Protein AF-A0A918GUF5-F1 (afdb_monomer)

Sequence (60 aa):
MTVPESGVSEGLSLGAPVSLPGLAARPWESVFNGQQRHGIAYRAAAVTPATFPAAMGATA

Secondary structure (DSSP, 8-state):
-B--GGGBPTT--TT--EE-TT-EEEEEEEEETTEEEEEEEEE-S-BEE--PPP------

Organism: Streptomyces griseoviridis (NCBI:txid45398)

Solvent-accessible surface area (backbone atoms only — not comparable to full-atom values): 3875 Å² total; per-residue (Å²): 116,50,61,54,74,92,27,56,52,82,89,73,53,91,92,57,55,67,40,54,51,71,63,43,79,41,81,49,77,49,74,58,93,92,37,86,44,71,51,74,49,38,37,28,56,29,43,38,83,39,81,70,77,76,76,74,72,85,80,123

pLDDT: mean 89.23, std 13.81, range [49.22, 98.12]

Structure (mmCIF, N/CA/C/O backbone):
data_AF-A0A918GUF5-F1
#
_entry.id   AF-A0A918GUF5-F1
#
loop_
_atom_site.group_PDB
_atom_site.id
_atom_site.type_symbol
_atom_site.label_atom_id
_atom_site.label_alt_id
_atom_site.label_comp_id
_atom_site.label_asym_id
_atom_site.label_entity_id
_atom_site.label_seq_id
_atom_site.pdbx_PDB_ins_code
_atom_site.Cartn_x
_atom_site.Cartn_y
_atom_site.Cartn_z
_atom_site.occupancy
_atom_site.B_iso_or_equiv
_atom_site.auth_seq_id
_atom_site.auth_comp_id
_atom_site.auth_asym_id
_atom_site.auth_atom_id
_atom_site.pdbx_PDB_model_num
ATOM 1 N N . MET A 1 1 ? 0.778 0.694 4.164 1.00 90.44 1 MET A N 1
ATOM 2 C CA . MET A 1 1 ? 0.742 0.068 2.827 1.00 90.44 1 MET A CA 1
ATOM 3 C C . MET A 1 1 ? 1.444 -1.278 2.908 1.00 90.44 1 MET A C 1
ATOM 5 O O . MET A 1 1 ? 2.417 -1.369 3.644 1.00 90.44 1 MET A O 1
ATOM 9 N N . THR A 1 2 ? 0.954 -2.301 2.207 1.00 97.06 2 THR A N 1
ATOM 10 C CA . THR A 1 2 ? 1.534 -3.657 2.210 1.00 97.06 2 THR A CA 1
ATOM 11 C C . THR A 1 2 ? 1.556 -4.232 0.797 1.00 97.06 2 THR A C 1
ATOM 13 O O . THR A 1 2 ? 0.588 -4.063 0.056 1.00 97.06 2 THR A O 1
ATOM 16 N N . VAL A 1 3 ? 2.638 -4.927 0.451 1.00 96.81 3 VAL A N 1
ATOM 17 C CA . VAL A 1 3 ? 2.847 -5.613 -0.833 1.00 96.81 3 VAL A CA 1
ATOM 18 C C . VAL A 1 3 ? 3.572 -6.932 -0.533 1.00 96.81 3 VAL A C 1
ATOM 20 O O . VAL A 1 3 ? 4.409 -6.936 0.373 1.00 96.81 3 VAL A O 1
ATOM 23 N N . PRO A 1 4 ? 3.251 -8.053 -1.203 1.00 97.25 4 PRO A N 1
ATOM 24 C CA . PRO A 1 4 ? 4.066 -9.262 -1.100 1.00 97.25 4 PRO A CA 1
ATOM 25 C C . PRO A 1 4 ? 5.487 -8.998 -1.612 1.00 97.25 4 PRO A C 1
ATOM 27 O O . PRO A 1 4 ? 5.658 -8.289 -2.599 1.00 97.25 4 PRO A O 1
ATOM 30 N N . GLU A 1 5 ? 6.496 -9.604 -0.984 1.00 96.31 5 GLU A N 1
ATOM 31 C CA . GLU A 1 5 ? 7.905 -9.427 -1.376 1.00 96.31 5 GLU A CA 1
ATOM 32 C C . GLU A 1 5 ? 8.141 -9.774 -2.854 1.00 96.31 5 GLU A C 1
ATOM 34 O O . GLU A 1 5 ? 8.724 -8.986 -3.588 1.00 96.31 5 GLU A O 1
ATOM 39 N N . SER A 1 6 ? 7.561 -10.884 -3.329 1.00 96.38 6 SER A N 1
ATOM 40 C CA . SER A 1 6 ? 7.612 -11.300 -4.741 1.00 96.38 6 SER A CA 1
ATOM 41 C C . SER A 1 6 ? 6.997 -10.288 -5.724 1.00 96.38 6 SER A C 1
ATOM 43 O O . SER A 1 6 ? 7.197 -10.423 -6.928 1.00 96.38 6 SER A O 1
ATOM 45 N N . GLY A 1 7 ? 6.209 -9.321 -5.246 1.00 94.81 7 GLY A N 1
ATOM 46 C CA . GLY A 1 7 ? 5.616 -8.260 -6.060 1.00 94.81 7 GLY A CA 1
ATOM 47 C C . GLY A 1 7 ? 6.470 -6.990 -6.138 1.00 94.81 7 GLY A C 1
ATOM 48 O O . GLY A 1 7 ? 6.038 -6.010 -6.746 1.00 94.81 7 GLY A O 1
ATOM 49 N N . VAL A 1 8 ? 7.644 -6.953 -5.505 1.00 96.12 8 VAL A N 1
ATOM 50 C CA . VAL A 1 8 ? 8.532 -5.784 -5.515 1.00 96.12 8 VAL A CA 1
ATOM 51 C C . VAL A 1 8 ? 9.519 -5.908 -6.673 1.00 96.12 8 VAL A C 1
ATOM 53 O O . VAL A 1 8 ? 10.321 -6.835 -6.715 1.00 96.12 8 VAL A O 1
ATOM 56 N N . SER A 1 9 ? 9.460 -4.968 -7.618 1.00 93.88 9 SER A N 1
ATOM 57 C CA . SER A 1 9 ? 10.388 -4.949 -8.755 1.00 93.88 9 SER A CA 1
ATOM 58 C C . SER A 1 9 ? 11.800 -4.542 -8.335 1.00 93.88 9 SER A C 1
ATOM 60 O O . SER A 1 9 ? 11.984 -3.709 -7.446 1.00 93.88 9 SER A O 1
ATOM 62 N N . GLU A 1 10 ? 12.800 -5.074 -9.030 1.00 91.44 10 GLU A N 1
ATOM 63 C CA . GLU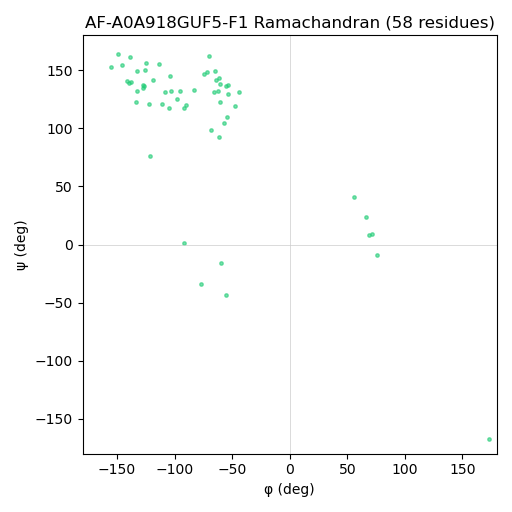 A 1 10 ? 14.197 -4.664 -8.878 1.00 91.44 10 GLU A CA 1
ATOM 64 C C . GLU A 1 10 ? 14.437 -3.248 -9.433 1.00 91.44 10 GLU A C 1
ATOM 66 O O . GLU A 1 10 ? 13.636 -2.710 -10.202 1.00 91.44 10 GLU A O 1
ATOM 71 N N . GLY A 1 11 ? 15.549 -2.618 -9.040 1.00 86.12 11 GLY A N 1
ATOM 72 C CA . GLY A 1 11 ? 15.959 -1.314 -9.581 1.00 86.12 11 GLY A CA 1
ATOM 73 C C . GLY A 1 11 ? 15.101 -0.120 -9.141 1.00 86.12 11 GLY A C 1
ATOM 74 O O . GLY A 1 11 ? 15.276 0.985 -9.656 1.00 86.12 11 GLY A O 1
ATOM 75 N N . LEU A 1 12 ? 14.189 -0.307 -8.180 1.00 91.56 12 LEU A N 1
ATOM 76 C CA . LEU A 1 12 ? 13.460 0.797 -7.560 1.00 91.56 12 LEU A CA 1
ATOM 77 C C . LEU A 1 12 ? 14.433 1.736 -6.841 1.00 91.56 12 LEU A C 1
ATOM 79 O O . LEU A 1 12 ? 15.291 1.310 -6.071 1.00 91.56 12 LEU A O 1
ATOM 83 N N . SER A 1 13 ? 14.268 3.032 -7.085 1.00 90.44 13 SER A N 1
ATOM 84 C CA . SER A 1 13 ? 15.076 4.087 -6.477 1.00 90.44 13 SER A CA 1
ATOM 85 C C . SER A 1 13 ? 14.188 5.015 -5.659 1.00 90.44 13 SER A C 1
ATOM 87 O O . SER A 1 13 ? 13.062 5.322 -6.051 1.00 90.44 13 SER A O 1
ATOM 89 N N . LEU A 1 14 ? 14.683 5.476 -4.510 1.00 92.50 14 LEU A N 1
ATOM 90 C CA . LEU A 1 14 ? 13.942 6.413 -3.667 1.00 92.50 14 LEU A CA 1
ATOM 91 C C . LEU A 1 14 ? 13.661 7.718 -4.421 1.00 92.50 14 LEU A C 1
ATOM 93 O O . LEU A 1 14 ? 14.520 8.237 -5.128 1.00 92.50 14 LEU A O 1
ATOM 97 N N . GLY A 1 15 ? 12.443 8.236 -4.266 1.00 91.00 15 GLY A N 1
ATOM 98 C CA . GLY A 1 15 ? 11.978 9.428 -4.979 1.00 91.00 15 GLY A CA 1
ATOM 99 C C . GLY A 1 15 ? 11.613 9.189 -6.448 1.00 91.00 15 GLY A C 1
ATOM 100 O O . GLY A 1 15 ? 11.026 10.079 -7.060 1.00 91.00 15 GLY A O 1
ATOM 101 N N . ALA A 1 16 ? 11.901 8.008 -7.011 1.00 90.81 16 ALA A N 1
ATOM 102 C CA . ALA A 1 16 ? 11.477 7.672 -8.360 1.00 90.81 16 ALA A CA 1
ATOM 103 C C . ALA A 1 16 ? 9.970 7.361 -8.407 1.00 90.81 16 ALA A C 1
ATOM 105 O O . ALA A 1 16 ? 9.403 6.811 -7.456 1.00 90.81 16 ALA A O 1
ATOM 106 N N . PRO A 1 17 ? 9.310 7.691 -9.521 1.00 91.94 17 PRO A N 1
ATOM 107 C CA . PRO A 1 17 ? 7.910 7.362 -9.727 1.00 91.94 17 PRO A CA 1
ATOM 108 C C . PRO A 1 17 ? 7.633 5.854 -9.785 1.00 91.94 17 PRO A C 1
ATOM 110 O O . PRO A 1 17 ? 8.395 5.085 -10.372 1.00 91.94 17 PRO A O 1
ATOM 113 N N . VAL A 1 18 ? 6.501 5.432 -9.205 1.00 93.94 18 VAL A N 1
ATOM 114 C CA . VAL A 1 18 ? 6.075 4.023 -9.152 1.00 93.94 18 VAL A CA 1
ATOM 115 C C . VAL A 1 18 ? 4.613 3.841 -9.548 1.00 93.94 18 VAL A C 1
ATOM 117 O O . VAL A 1 18 ? 3.772 4.707 -9.308 1.00 93.94 18 VAL A O 1
ATOM 120 N N . SER A 1 19 ? 4.314 2.686 -10.135 1.00 94.12 19 SER A N 1
ATOM 121 C CA . SER A 1 19 ? 2.959 2.189 -10.371 1.00 94.12 19 SER A CA 1
ATOM 122 C C . SER A 1 19 ? 2.635 1.100 -9.355 1.00 94.12 19 SER A C 1
ATOM 124 O O . SER A 1 19 ? 3.502 0.314 -8.969 1.00 94.12 19 SER A O 1
ATOM 126 N N . LEU A 1 20 ? 1.370 1.047 -8.930 1.00 96.25 20 LEU A N 1
ATOM 127 C CA . LEU A 1 20 ? 0.882 0.128 -7.898 1.00 96.25 20 LEU A CA 1
ATOM 128 C C . LEU A 1 20 ? -0.250 -0.763 -8.438 1.00 96.25 20 LEU A C 1
ATOM 130 O O . LEU A 1 20 ? -1.424 -0.519 -8.138 1.00 96.25 20 LEU A O 1
ATOM 134 N N . PRO A 1 21 ? 0.060 -1.788 -9.253 1.00 96.25 21 PRO A N 1
ATOM 135 C CA . PRO A 1 21 ? -0.944 -2.726 -9.740 1.00 96.25 21 PRO A CA 1
ATOM 136 C C . PRO A 1 2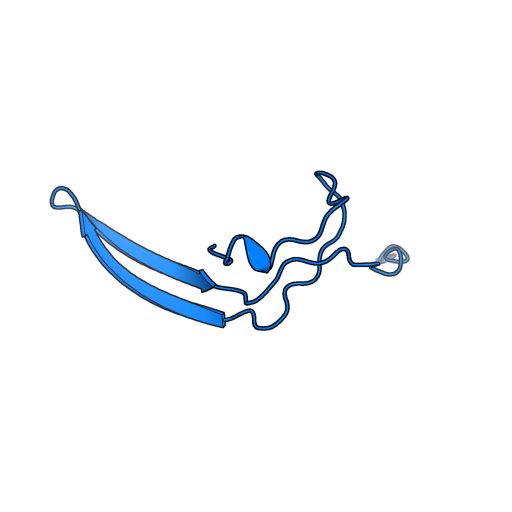1 ? -1.734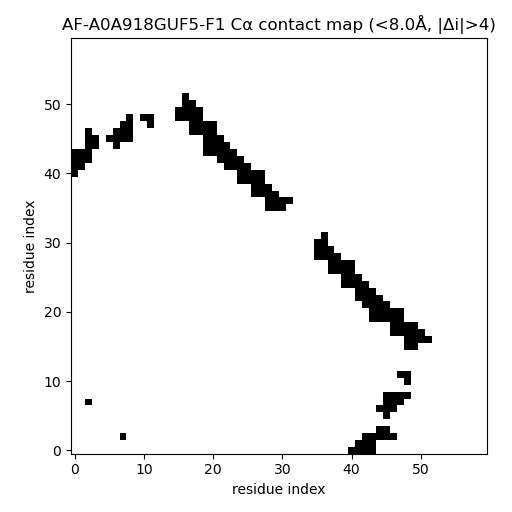 -3.379 -8.600 1.00 96.25 21 PRO A C 1
ATOM 138 O O . PRO A 1 21 ? -1.174 -3.801 -7.583 1.00 96.25 21 PRO A O 1
ATOM 141 N N . GLY A 1 22 ? -3.053 -3.477 -8.774 1.00 96.44 22 GLY A N 1
ATOM 142 C CA . GLY A 1 22 ? -3.940 -4.092 -7.784 1.00 96.44 22 GLY A CA 1
ATOM 143 C C . GLY A 1 22 ? -4.033 -3.324 -6.462 1.00 96.44 22 GLY A C 1
ATOM 144 O O . GLY A 1 22 ? -4.323 -3.935 -5.434 1.00 96.44 22 GLY A O 1
ATOM 145 N N . LEU A 1 23 ? -3.754 -2.014 -6.460 1.00 97.75 23 LEU A N 1
ATOM 146 C CA . LEU A 1 23 ? -3.922 -1.171 -5.280 1.00 97.75 23 L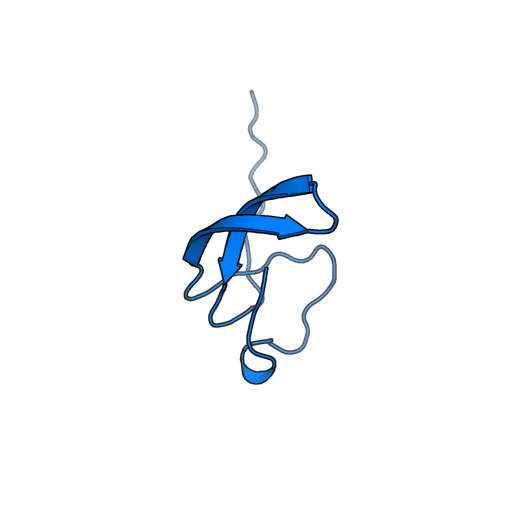EU A CA 1
ATOM 147 C C . LEU A 1 23 ? -5.386 -1.171 -4.817 1.00 97.75 23 LEU A C 1
ATOM 149 O O . LEU A 1 23 ? -6.292 -0.781 -5.548 1.00 97.75 23 LEU A O 1
ATOM 153 N N . ALA A 1 24 ? -5.594 -1.560 -3.565 1.00 97.50 24 ALA A N 1
ATOM 154 C CA . ALA A 1 24 ? -6.872 -1.548 -2.879 1.00 97.50 24 ALA A CA 1
ATOM 155 C C . ALA A 1 24 ? -6.749 -0.796 -1.551 1.00 97.50 24 ALA A C 1
ATOM 157 O O . ALA A 1 24 ? -5.817 -1.017 -0.770 1.00 97.50 24 ALA A O 1
ATOM 158 N N . ALA A 1 25 ? -7.727 0.065 -1.287 1.00 98.00 25 ALA A N 1
ATOM 159 C CA . ALA A 1 25 ? -7.896 0.769 -0.026 1.00 98.00 25 ALA A CA 1
ATOM 160 C C . ALA A 1 25 ? -9.025 0.111 0.772 1.00 98.00 25 ALA A C 1
ATOM 162 O O . ALA A 1 25 ? -10.101 -0.152 0.234 1.00 98.00 25 ALA A O 1
ATOM 163 N N . ARG A 1 26 ? -8.790 -0.169 2.056 1.00 97.44 26 ARG A N 1
ATOM 164 C CA . ARG A 1 26 ? -9.806 -0.725 2.958 1.00 97.44 26 ARG A CA 1
ATOM 165 C C . ARG A 1 26 ? -9.829 0.051 4.272 1.00 97.44 26 ARG A C 1
ATOM 167 O O . ARG A 1 26 ? -8.753 0.259 4.841 1.00 97.44 26 ARG A O 1
ATOM 174 N N . PRO A 1 27 ? -11.006 0.463 4.772 1.00 97.50 27 PRO A N 1
ATOM 175 C CA . PRO A 1 27 ? -11.096 1.025 6.109 1.00 97.50 27 PRO A CA 1
ATOM 176 C C . PRO A 1 27 ? -10.745 -0.045 7.147 1.00 97.50 27 PRO A C 1
ATOM 178 O O . PRO A 1 27 ? -10.973 -1.240 6.928 1.00 97.50 27 PRO A O 1
ATOM 181 N N . TRP A 1 28 ? -10.181 0.383 8.270 1.00 96.75 28 TRP A N 1
ATOM 182 C CA . TRP A 1 28 ? -9.990 -0.461 9.442 1.00 96.75 28 TRP A CA 1
ATOM 183 C C . TRP A 1 28 ? -10.146 0.353 10.721 1.00 96.75 28 TRP A C 1
ATOM 185 O O . TRP A 1 28 ? -9.881 1.557 10.747 1.00 96.75 28 TRP A O 1
ATOM 195 N N . GLU A 1 29 ? -10.524 -0.348 11.784 1.00 96.56 29 GLU A N 1
ATOM 196 C CA . GLU A 1 29 ? -10.673 0.177 13.137 1.00 96.56 29 GLU A CA 1
ATOM 197 C C . GLU A 1 29 ? -10.125 -0.867 14.125 1.00 96.56 29 GLU A C 1
ATOM 199 O O . GLU A 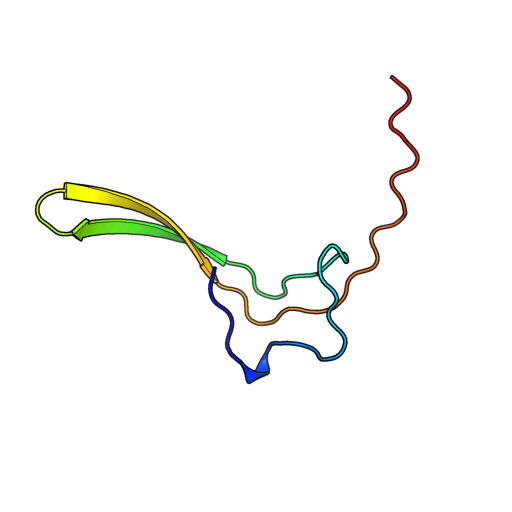1 29 ? -10.307 -2.068 13.924 1.00 96.56 29 GLU A O 1
ATOM 204 N N . SER A 1 30 ? -9.395 -0.439 15.156 1.00 94.25 30 SER A N 1
ATOM 205 C CA . SER A 1 30 ? -8.872 -1.311 16.217 1.00 94.25 30 SER A CA 1
ATOM 206 C C . SER A 1 30 ? -8.642 -0.525 17.497 1.00 94.25 30 SER A C 1
ATOM 208 O O . SER A 1 30 ? -8.298 0.653 17.465 1.00 94.25 30 SER A O 1
ATOM 210 N N . VAL A 1 31 ? -8.719 -1.207 18.633 1.00 94.88 31 VAL A N 1
ATOM 211 C CA . VAL A 1 31 ? -8.294 -0.662 19.925 1.00 94.88 31 VAL A CA 1
ATOM 212 C C . VAL A 1 31 ? -6.888 -1.167 20.216 1.00 94.88 31 VAL A C 1
ATOM 214 O O . VAL A 1 31 ? -6.651 -2.373 20.187 1.00 94.88 31 VAL A O 1
ATOM 217 N N . PHE A 1 32 ? -5.940 -0.269 20.473 1.00 92.75 32 PHE A N 1
ATOM 218 C CA . PHE A 1 32 ? -4.583 -0.650 20.865 1.00 92.75 32 PHE A CA 1
ATOM 219 C C . PHE A 1 32 ? -4.139 0.192 22.054 1.00 92.75 32 PHE A C 1
ATOM 221 O O . PHE A 1 32 ? -4.129 1.420 21.977 1.00 92.75 32 PHE A O 1
ATOM 228 N N . ASN A 1 33 ? -3.781 -0.476 23.152 1.00 93.69 33 ASN A N 1
ATOM 229 C CA . ASN A 1 33 ? -3.463 0.159 24.434 1.00 93.69 33 ASN A CA 1
ATOM 230 C C . ASN A 1 33 ? -4.600 1.058 24.971 1.00 93.69 33 ASN A C 1
ATOM 232 O O . ASN A 1 33 ? -4.365 2.178 25.415 1.00 93.69 33 ASN A O 1
ATOM 236 N N . GLY A 1 34 ? -5.854 0.604 24.843 1.00 94.50 34 GLY A N 1
ATOM 237 C CA . GLY A 1 34 ? -7.035 1.363 25.275 1.00 94.50 34 GLY A CA 1
ATOM 238 C C . GLY A 1 34 ? -7.334 2.622 24.449 1.00 94.50 34 GLY A C 1
ATOM 239 O O 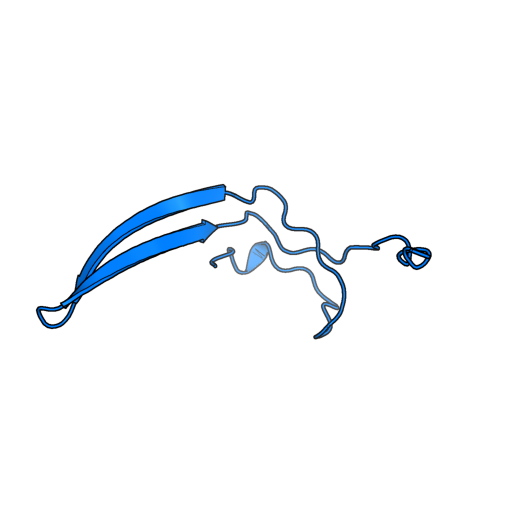. GLY A 1 34 ? -8.194 3.406 24.834 1.00 94.50 34 GLY A O 1
ATOM 240 N N . GLN A 1 35 ? -6.634 2.843 23.334 1.00 95.81 35 GLN A N 1
ATOM 241 C CA . GLN A 1 35 ? -6.886 3.953 22.417 1.00 95.81 35 GLN A CA 1
ATOM 242 C C . GLN A 1 35 ? -7.514 3.435 21.125 1.00 95.81 35 GLN A C 1
ATOM 244 O O . GLN A 1 35 ? -7.000 2.491 20.515 1.00 95.81 35 GLN A O 1
ATOM 249 N N . GLN A 1 36 ? -8.608 4.073 20.701 1.00 95.94 36 GLN A N 1
ATOM 250 C CA . GLN A 1 36 ? -9.215 3.824 19.396 1.00 95.94 36 GLN A CA 1
ATOM 251 C C . GLN A 1 36 ? -8.249 4.270 18.298 1.00 95.94 36 GLN A C 1
ATOM 253 O O . GLN A 1 36 ? -7.725 5.383 18.320 1.00 95.94 36 GLN A O 1
ATOM 258 N N . ARG A 1 37 ? -8.031 3.403 17.318 1.00 96.62 37 ARG A N 1
ATOM 259 C CA . ARG A 1 37 ? -7.282 3.698 16.104 1.00 96.62 37 ARG A CA 1
ATOM 260 C C . ARG A 1 37 ? -8.148 3.338 14.916 1.00 96.62 37 ARG A C 1
ATOM 262 O O . ARG A 1 37 ? -8.768 2.281 14.894 1.00 96.62 37 ARG A O 1
ATOM 269 N N . HIS A 1 38 ? -8.163 4.207 13.926 1.00 96.12 38 HIS A N 1
ATOM 270 C CA . HIS A 1 38 ? -8.842 3.971 12.667 1.00 96.12 38 HIS A CA 1
ATOM 271 C C . HIS A 1 38 ? -7.958 4.468 11.531 1.00 96.12 38 HIS A C 1
ATOM 273 O O . HIS A 1 38 ? -7.034 5.261 11.736 1.00 96.12 38 HIS A O 1
ATOM 279 N N . GLY A 1 39 ? -8.228 4.006 10.319 1.00 96.94 39 GLY A N 1
ATOM 280 C CA . GLY A 1 39 ? -7.521 4.501 9.151 1.00 96.94 39 GLY A CA 1
ATOM 281 C C . GLY A 1 39 ? -7.841 3.731 7.886 1.00 96.94 39 GLY A C 1
ATOM 282 O O . GLY A 1 39 ? -8.775 2.933 7.827 1.00 96.94 39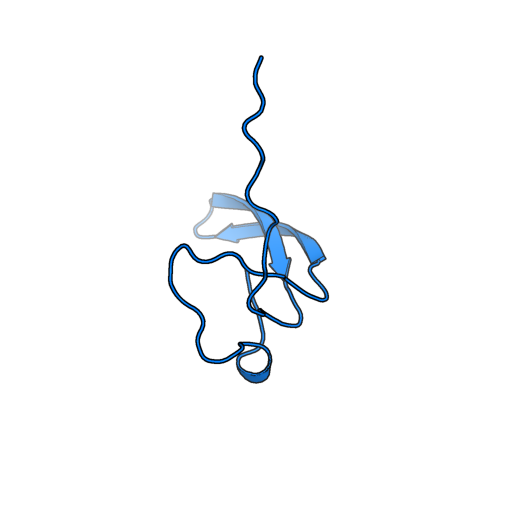 GLY A O 1
ATOM 283 N N . ILE A 1 40 ? -7.022 3.977 6.866 1.00 97.81 40 ILE A N 1
ATOM 284 C CA . ILE A 1 40 ? -7.092 3.286 5.582 1.00 97.81 40 ILE A CA 1
ATOM 285 C C . ILE A 1 40 ? -5.863 2.394 5.435 1.00 97.81 40 ILE A C 1
ATOM 287 O O . ILE A 1 40 ? 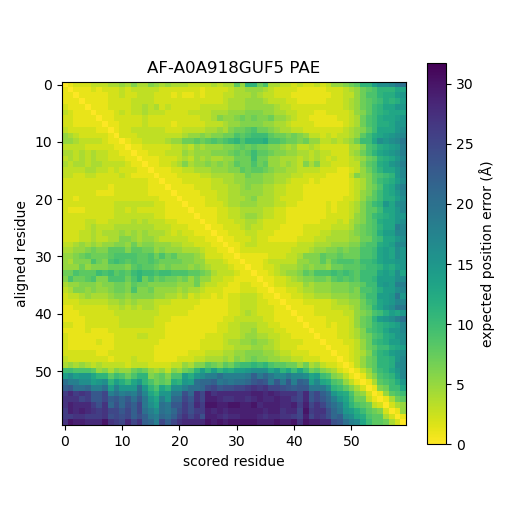-4.721 2.856 5.460 1.00 97.81 40 ILE A O 1
ATOM 291 N N . ALA A 1 41 ? -6.100 1.098 5.276 1.00 97.25 41 ALA A N 1
ATOM 292 C CA . ALA A 1 41 ? -5.074 0.139 4.920 1.00 97.25 41 ALA A CA 1
ATOM 293 C C . ALA A 1 41 ? -4.997 0.037 3.395 1.00 97.25 41 ALA A C 1
ATOM 295 O O . ALA A 1 41 ? -5.963 -0.342 2.736 1.00 97.25 41 ALA A O 1
ATOM 296 N N . TYR A 1 42 ? -3.825 0.343 2.848 1.00 97.81 42 TYR A N 1
ATOM 297 C CA . TYR A 1 42 ? -3.521 0.147 1.434 1.00 97.81 42 TYR A CA 1
ATOM 298 C C . TYR A 1 42 ? -2.804 -1.182 1.225 1.00 97.81 42 TYR A C 1
ATOM 300 O O . TYR A 1 42 ? -1.818 -1.467 1.915 1.00 97.81 42 TYR A O 1
ATOM 308 N N . ARG A 1 43 ? -3.261 -1.969 0.255 1.00 97.81 43 ARG A N 1
ATOM 309 C CA . ARG A 1 43 ? -2.577 -3.176 -0.223 1.00 97.81 43 ARG A CA 1
ATOM 310 C C . ARG A 1 43 ? -2.425 -3.103 -1.731 1.00 97.81 43 ARG A C 1
ATOM 312 O O . ARG A 1 43 ? -3.380 -2.722 -2.388 1.00 97.81 43 ARG A O 1
ATOM 319 N N . ALA A 1 44 ? -1.269 -3.470 -2.263 1.00 98.12 44 ALA A N 1
ATOM 320 C CA . ALA A 1 44 ? -1.069 -3.614 -3.702 1.00 98.12 44 ALA A CA 1
ATOM 321 C C . ALA A 1 44 ? -0.552 -5.019 -4.012 1.00 98.12 44 ALA A C 1
ATOM 323 O O . ALA A 1 44 ? 0.035 -5.674 -3.147 1.00 98.12 44 ALA A O 1
ATOM 324 N N . ALA A 1 45 ? -0.783 -5.479 -5.239 1.00 97.81 45 ALA A N 1
ATOM 325 C CA . ALA A 1 45 ? -0.247 -6.750 -5.707 1.00 97.81 45 ALA A CA 1
ATOM 326 C C . ALA A 1 45 ? 1.243 -6.628 -6.061 1.00 97.81 45 ALA A C 1
ATOM 328 O O . ALA A 1 45 ? 1.996 -7.570 -5.831 1.00 97.81 45 ALA A O 1
ATOM 329 N N . ALA A 1 46 ? 1.663 -5.467 -6.577 1.00 97.25 46 ALA A N 1
ATOM 330 C CA . ALA A 1 46 ? 3.044 -5.206 -6.964 1.00 97.25 46 ALA A CA 1
ATOM 331 C C . ALA A 1 46 ? 3.439 -3.726 -6.810 1.00 97.25 46 ALA A C 1
ATOM 333 O O . ALA A 1 46 ? 2.578 -2.845 -6.725 1.00 97.25 46 ALA A O 1
ATOM 334 N N . VAL A 1 47 ? 4.749 -3.469 -6.816 1.00 96.44 47 VAL A N 1
ATOM 335 C CA . VAL A 1 47 ? 5.358 -2.146 -7.014 1.00 96.44 47 VAL A CA 1
ATOM 336 C C . VAL A 1 47 ? 6.278 -2.236 -8.221 1.00 96.44 47 VAL A C 1
ATOM 338 O O . VAL A 1 47 ? 7.220 -3.032 -8.225 1.00 96.44 47 VAL A O 1
ATOM 341 N N . THR A 1 48 ? 6.020 -1.416 -9.234 1.00 94.88 48 THR A N 1
ATOM 342 C CA . THR A 1 48 ? 6.825 -1.370 -10.460 1.00 94.88 48 THR A CA 1
ATOM 343 C C . THR A 1 48 ? 7.305 0.056 -10.720 1.00 94.88 48 THR A C 1
ATOM 345 O O . THR A 1 48 ? 6.592 1.002 -10.368 1.00 94.88 48 THR A O 1
ATOM 348 N N . PRO A 1 49 ? 8.475 0.254 -11.356 1.00 93.38 49 PRO A N 1
ATOM 349 C CA . PRO A 1 49 ? 8.856 1.566 -11.860 1.00 93.38 49 PRO A CA 1
ATOM 350 C C . PRO A 1 49 ? 7.745 2.118 -12.755 1.00 93.38 49 PRO A C 1
ATOM 352 O O . PRO A 1 49 ? 7.160 1.387 -13.559 1.00 93.38 49 PRO A O 1
ATOM 355 N N . ALA A 1 50 ? 7.435 3.397 -12.601 1.00 90.44 50 ALA A N 1
ATOM 356 C CA . ALA A 1 50 ? 6.585 4.115 -13.535 1.00 90.44 50 ALA A CA 1
ATOM 357 C C . ALA A 1 50 ? 7.412 5.171 -14.247 1.00 90.44 50 ALA A C 1
ATOM 359 O O . ALA A 1 50 ? 8.395 5.670 -13.715 1.00 90.44 50 ALA A O 1
ATOM 360 N N . THR A 1 51 ? 6.976 5.556 -15.434 1.00 82.44 51 THR A N 1
ATOM 361 C CA . THR A 1 51 ? 7.319 6.865 -15.969 1.00 82.44 51 THR A CA 1
ATOM 362 C C . THR A 1 51 ? 6.069 7.715 -15.826 1.00 82.44 51 THR A C 1
ATOM 364 O O . THR A 1 51 ? 5.014 7.367 -16.357 1.00 82.44 51 THR A O 1
ATOM 367 N N . PHE A 1 52 ? 6.142 8.784 -15.040 1.00 67.81 52 PHE A N 1
ATOM 368 C CA . PHE A 1 52 ? 5.173 9.854 -15.224 1.00 67.81 52 PHE A CA 1
ATOM 369 C C . PHE A 1 52 ? 5.716 10.715 -16.360 1.00 67.81 52 PHE A C 1
ATOM 371 O O . PHE A 1 52 ? 6.903 11.056 -16.320 1.00 67.81 52 PHE A O 1
ATOM 378 N N . PRO A 1 53 ? 4.903 11.089 -17.364 1.00 61.12 53 PRO A N 1
ATOM 379 C CA . PRO A 1 53 ? 5.302 12.190 -18.223 1.00 61.12 53 PRO A CA 1
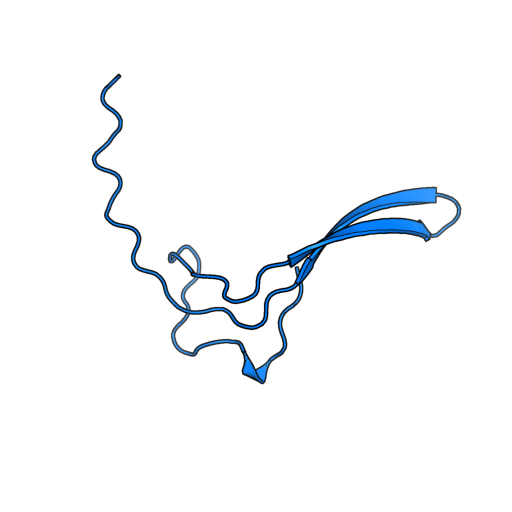ATOM 380 C C . PRO A 1 53 ? 5.620 13.366 -17.300 1.00 61.12 53 PRO A C 1
ATOM 382 O O . PRO A 1 53 ? 4.841 13.652 -16.385 1.00 61.12 53 PRO A O 1
ATOM 385 N N . ALA A 1 54 ? 6.793 13.981 -17.482 1.00 60.66 54 ALA A N 1
ATOM 386 C CA . ALA A 1 54 ? 7.165 15.172 -16.734 1.00 60.66 54 ALA A CA 1
ATOM 387 C C . ALA A 1 54 ? 5.971 16.124 -16.795 1.00 60.66 54 ALA A C 1
ATOM 389 O O . ALA A 1 54 ? 5.517 16.453 -17.892 1.00 60.66 54 ALA A O 1
ATOM 390 N N . ALA A 1 55 ? 5.406 16.469 -15.635 1.00 60.91 55 ALA A N 1
ATOM 391 C CA . ALA A 1 55 ? 4.304 17.407 -15.578 1.00 60.91 55 ALA A CA 1
ATOM 392 C C . ALA A 1 55 ? 4.804 18.689 -16.247 1.00 60.91 55 ALA A C 1
ATOM 394 O O . ALA A 1 55 ? 5.635 19.399 -15.680 1.00 60.91 55 ALA A O 1
ATOM 395 N N . MET A 1 56 ? 4.359 18.933 -17.483 1.00 52.81 56 MET A N 1
ATOM 396 C CA . MET A 1 56 ? 4.490 20.230 -18.124 1.00 52.81 56 MET A CA 1
ATOM 397 C C . MET A 1 56 ? 3.840 21.179 -17.130 1.00 52.81 56 MET A C 1
ATOM 399 O O . MET A 1 56 ? 2.649 21.026 -16.849 1.00 52.81 56 MET A O 1
ATOM 403 N N . GLY A 1 57 ? 4.666 22.007 -16.483 1.00 50.69 57 GLY A N 1
ATOM 404 C CA . GLY A 1 57 ? 4.268 22.786 -15.322 1.00 50.69 57 GLY A CA 1
ATOM 405 C C . GLY A 1 57 ? 2.905 23.412 -15.561 1.00 50.69 57 GLY A C 1
ATOM 406 O O . GLY A 1 57 ? 2.666 23.979 -16.625 1.00 50.69 57 GLY A O 1
ATOM 407 N N . ALA A 1 58 ? 2.002 23.261 -14.594 1.00 59.59 58 ALA A N 1
ATOM 408 C CA . ALA A 1 58 ? 0.765 24.015 -14.588 1.00 59.59 58 ALA A CA 1
ATOM 409 C C . ALA A 1 58 ? 1.146 25.500 -14.504 1.00 59.59 58 ALA A C 1
ATOM 411 O O . ALA A 1 58 ? 1.392 26.028 -13.422 1.00 59.59 58 ALA A O 1
ATOM 412 N N . THR A 1 59 ? 1.280 26.150 -15.658 1.00 49.22 59 THR A N 1
ATOM 413 C CA . THR A 1 59 ? 1.277 27.603 -15.762 1.00 49.22 59 THR A CA 1
ATOM 414 C C . THR A 1 59 ? -0.138 28.040 -15.422 1.00 49.22 59 THR A C 1
ATOM 416 O O . THR A 1 59 ? -1.045 27.885 -16.241 1.00 49.22 59 THR A O 1
ATOM 419 N N . ALA A 1 60 ? -0.312 28.464 -14.171 1.00 54.88 60 ALA A N 1
ATOM 420 C CA . ALA A 1 60 ? -1.446 29.266 -13.735 1.00 54.88 60 ALA A CA 1
ATOM 421 C C . ALA A 1 60 ? -1.344 30.683 -14.313 1.00 54.88 60 ALA A C 1
ATOM 423 O O . ALA A 1 60 ? -0.197 31.150 -14.515 1.00 54.88 60 ALA A O 1
#

Mean predicted aligned error: 6.69 Å

Radius of gyration: 16.31 Å; Cα contacts (8 Å, |Δi|>4): 90; chains: 1; bounding box: 27×41×44 Å

Nearest PDB structures (foldseek):
  5d80-assembly2_g  TM=5.302E-01  e=4.050E+00  Saccharomyces cerevisiae S288C
  5d80-assembly1_G  TM=5.302E-01  e=4.050E+00  Saccharomyces cerevisiae S288C
  3tso-assembly1_B  TM=5.400E-01  e=3.798E+00  Homo sapiens

Foldseek 3Di:
DDEPPVQEDPPDDPPFDKDFAQWDWDWDWDQDPNDIDIDIDIYGHHIDGDDDDDPPDPPD